Protein AF-A0A950EIY7-F1 (afdb_monomer)

Sequence (109 aa):
SSRTCPVCGERSKHARTYRCRRCGYVAPRDVVGCTNIRTIGIEGGLRPGCPVPNGIHFVHPSKYPGPKPGSPGDTGQVAPGFRTSPMGRTHVPPGPVGSIPSGREAAGL

Mean predicted aligned error: 17.78 Å

Secondary structure (DSSP, 8-state):
-TTB-TTT--B----SEEE-TTT--EEEHHHHHHHHHHHHHHHSS--TTPPPPS-------PPPSSPPPPP-S----PPPP------------PPPP------------

Radius of gyration: 25.12 Å; Cα contacts (8 Å, |Δi|>4): 86; chains: 1; bounding box: 56×62×34 Å

Foldseek 3Di:
DLQADQAARDGHDDDQWDADPPPRDIDGSVQSVVQQVVCCVVPV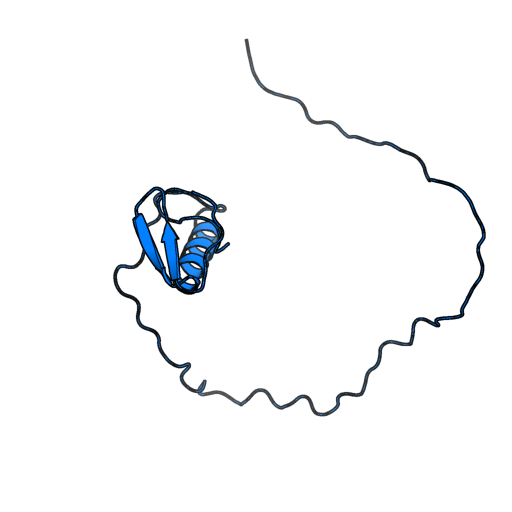HRDHRGDGDPDDDDDDDDDPPDPDPPDPDDPDDDDPDPDDDDDDDDDDDDDDDDDDDDDDDDDDD

pLDDT: mean 71.24, std 18.1, range [38.56, 91.88]

Structure (mmCIF, N/CA/C/O backbone):
data_AF-A0A950EIY7-F1
#
_entry.id   AF-A0A950EIY7-F1
#
loop_
_atom_site.group_PDB
_atom_site.id
_atom_site.type_symbol
_atom_site.label_atom_id
_atom_site.label_alt_id
_atom_site.label_comp_id
_atom_site.label_asym_id
_atom_site.label_entity_id
_atom_site.label_seq_id
_atom_site.pdbx_PDB_ins_code
_atom_site.Cartn_x
_atom_site.Cartn_y
_atom_site.Cartn_z
_atom_site.occupancy
_atom_site.B_iso_or_equiv
_atom_site.auth_seq_id
_atom_site.auth_comp_id
_atom_site.auth_asym_id
_atom_site.auth_atom_id
_atom_site.pdbx_PDB_model_num
ATOM 1 N N . SER A 1 1 ? 7.221 5.291 2.775 1.00 64.44 1 SER A N 1
ATOM 2 C CA . SER A 1 1 ? 5.923 4.905 2.180 1.00 64.44 1 SER A CA 1
ATOM 3 C C . SER A 1 1 ? 4.907 4.370 3.192 1.00 64.44 1 SER A C 1
ATOM 5 O O . SER A 1 1 ? 3.774 4.808 3.147 1.00 64.44 1 SER A O 1
ATOM 7 N N . SER A 1 2 ? 5.251 3.507 4.161 1.00 74.69 2 SER A N 1
ATOM 8 C CA . SER A 1 2 ? 4.274 2.840 5.065 1.00 74.69 2 SER A CA 1
ATOM 9 C C . SER A 1 2 ? 3.660 3.676 6.211 1.00 74.69 2 SER A C 1
ATOM 11 O O . SER A 1 2 ? 3.057 3.118 7.124 1.00 74.69 2 SER A O 1
ATOM 13 N N . ARG A 1 3 ? 3.838 5.004 6.206 1.00 83.75 3 ARG A N 1
ATOM 14 C CA . ARG A 1 3 ? 3.232 5.924 7.195 1.00 83.75 3 ARG A CA 1
ATOM 15 C C . ARG A 1 3 ? 1.923 6.541 6.697 1.00 83.75 3 ARG A C 1
ATOM 17 O O . ARG A 1 3 ? 1.151 7.041 7.504 1.00 83.75 3 ARG A O 1
ATOM 24 N N . THR A 1 4 ? 1.690 6.518 5.386 1.00 89.25 4 THR A N 1
ATOM 25 C CA . THR A 1 4 ? 0.532 7.145 4.740 1.00 89.25 4 THR A CA 1
ATOM 26 C C . THR A 1 4 ? -0.591 6.130 4.570 1.00 89.25 4 THR A C 1
ATOM 28 O O . THR A 1 4 ? -0.343 5.021 4.096 1.00 89.25 4 THR A O 1
ATOM 31 N N . CYS A 1 5 ? -1.813 6.501 4.938 1.00 88.81 5 CYS A N 1
ATOM 32 C CA . CYS A 1 5 ? -2.995 5.687 4.693 1.00 88.81 5 CYS A CA 1
ATOM 33 C C . CYS A 1 5 ? -3.304 5.641 3.188 1.00 88.81 5 CYS A C 1
ATOM 35 O O . CYS A 1 5 ? -3.460 6.711 2.601 1.00 88.81 5 CYS A O 1
ATOM 37 N N . PRO A 1 6 ? -3.463 4.455 2.573 1.00 87.31 6 PRO A N 1
ATOM 38 C CA . PRO A 1 6 ? -3.844 4.357 1.162 1.00 87.31 6 PRO A CA 1
ATOM 39 C C . PRO A 1 6 ? -5.289 4.823 0.915 1.00 87.31 6 PRO A C 1
ATOM 41 O O . PRO A 1 6 ? -5.625 5.269 -0.176 1.00 87.31 6 PRO A O 1
ATOM 44 N N . VAL A 1 7 ? -6.145 4.764 1.942 1.00 87.19 7 VAL A N 1
ATOM 45 C CA . VAL A 1 7 ? -7.569 5.109 1.831 1.00 87.19 7 VAL A CA 1
ATOM 46 C C . VAL A 1 7 ? -7.793 6.611 2.003 1.00 87.19 7 VAL A C 1
ATOM 48 O O . VAL A 1 7 ? -8.375 7.243 1.133 1.00 87.19 7 VAL A O 1
ATOM 51 N N . CYS A 1 8 ? -7.316 7.214 3.096 1.00 87.12 8 CYS A N 1
ATOM 52 C CA . CYS A 1 8 ? -7.615 8.619 3.413 1.00 87.12 8 CYS A CA 1
ATOM 53 C C . CYS A 1 8 ? -6.409 9.569 3.355 1.00 87.12 8 CYS A C 1
ATOM 55 O O . CYS A 1 8 ? -6.560 10.752 3.648 1.00 87.12 8 CYS A O 1
ATOM 57 N N . GLY A 1 9 ? -5.208 9.077 3.033 1.00 86.31 9 GLY A N 1
ATOM 58 C CA . GLY A 1 9 ? -3.995 9.900 2.937 1.00 86.31 9 GLY A CA 1
ATOM 59 C C . GLY A 1 9 ? -3.394 10.342 4.277 1.00 86.31 9 GLY A C 1
ATOM 60 O O . GLY A 1 9 ? -2.330 10.959 4.292 1.00 86.31 9 GLY A O 1
ATOM 61 N N . GLU A 1 10 ? -4.024 10.000 5.403 1.00 88.25 10 GLU A N 1
ATOM 62 C CA . GLU A 1 10 ? -3.550 10.371 6.739 1.00 88.25 10 GLU A CA 1
ATOM 63 C C . GLU A 1 10 ? -2.153 9.803 7.017 1.00 88.25 10 GLU A C 1
ATOM 65 O O . GLU A 1 10 ? -1.893 8.618 6.775 1.00 88.25 10 GLU A O 1
ATOM 70 N N . ARG A 1 11 ? -1.249 10.632 7.550 1.00 87.75 11 ARG A N 1
ATOM 71 C CA . ARG A 1 11 ? 0.111 10.208 7.900 1.00 87.75 11 ARG A CA 1
ATOM 72 C C . ARG A 1 11 ? 0.208 9.973 9.396 1.00 87.75 11 ARG A C 1
ATOM 74 O O . ARG A 1 11 ? 0.116 10.902 10.185 1.00 87.75 11 ARG A O 1
ATOM 81 N N . SER A 1 12 ? 0.471 8.735 9.795 1.00 82.88 12 SER A N 1
ATOM 82 C CA . SER A 1 12 ? 0.634 8.401 11.206 1.00 82.88 12 SER A CA 1
ATOM 83 C C . SER A 1 12 ? 1.674 7.298 11.422 1.00 82.88 12 SER A C 1
ATOM 85 O O . SER A 1 12 ? 2.070 6.566 10.507 1.00 82.88 12 SER A O 1
ATOM 87 N N . LYS A 1 13 ? 2.214 7.244 12.642 1.00 82.81 13 LYS A N 1
ATOM 88 C CA . LYS A 1 13 ? 3.212 6.254 13.055 1.00 82.81 13 LYS A CA 1
ATOM 89 C C . LYS A 1 13 ? 2.475 5.024 13.576 1.00 82.81 13 LYS A C 1
ATOM 91 O O . LYS A 1 13 ? 1.752 5.108 14.564 1.00 82.81 13 LYS A O 1
ATOM 96 N N . HIS A 1 14 ? 2.704 3.876 12.947 1.00 84.75 14 HIS A N 1
ATOM 97 C CA . HIS A 1 14 ? 2.060 2.618 13.325 1.00 84.75 14 HIS A CA 1
ATOM 98 C C . HIS A 1 14 ? 3.070 1.497 13.571 1.00 84.75 14 HIS A C 1
ATOM 100 O O . HIS A 1 14 ? 4.199 1.538 13.075 1.00 84.75 14 HIS A O 1
ATOM 106 N N . ALA A 1 15 ? 2.635 0.505 14.351 1.00 85.44 15 ALA A N 1
ATOM 107 C CA . ALA A 1 15 ? 3.358 -0.735 14.601 1.00 85.44 15 ALA A CA 1
ATOM 108 C C . ALA A 1 15 ? 3.217 -1.704 13.405 1.00 85.44 15 ALA A C 1
ATOM 110 O O . ALA A 1 15 ? 2.918 -1.294 12.283 1.00 85.44 15 ALA A O 1
ATOM 111 N N . ARG A 1 16 ? 3.454 -3.002 13.627 1.00 88.44 16 ARG A N 1
ATOM 112 C CA . ARG A 1 16 ? 3.374 -4.042 12.584 1.00 88.44 16 ARG A CA 1
ATOM 113 C C . ARG A 1 16 ? 1.976 -4.160 11.965 1.00 88.44 16 ARG A C 1
ATOM 115 O O . ARG A 1 16 ? 1.854 -4.391 10.766 1.00 88.44 16 ARG A O 1
ATOM 122 N N . THR A 1 17 ? 0.944 -3.921 12.768 1.00 89.00 17 THR A N 1
ATOM 123 C CA . THR A 1 17 ? -0.435 -3.746 12.307 1.00 89.00 17 THR A CA 1
ATOM 124 C C . THR A 1 17 ? -0.717 -2.257 12.153 1.00 89.00 17 THR A C 1
ATOM 126 O O . THR A 1 17 ? -0.680 -1.494 13.121 1.00 89.00 17 THR A O 1
ATOM 129 N N . TYR A 1 18 ? -0.990 -1.843 10.924 1.00 88.75 18 TYR A N 1
ATOM 130 C CA . TYR A 1 18 ? -1.436 -0.503 10.588 1.00 88.75 18 TYR A CA 1
ATOM 131 C C . TYR A 1 18 ? -2.914 -0.352 10.964 1.00 88.75 18 TYR A C 1
ATOM 133 O O . TYR A 1 18 ? -3.734 -1.203 10.622 1.00 88.75 18 TYR A O 1
ATOM 141 N N . ARG A 1 19 ? -3.255 0.731 11.667 1.00 89.81 19 ARG A N 1
ATOM 142 C CA . ARG A 1 19 ? -4.638 1.092 12.011 1.00 89.81 19 ARG A CA 1
ATOM 143 C C . ARG A 1 19 ? -4.831 2.583 11.791 1.00 89.81 19 ARG A C 1
ATOM 145 O O . ARG A 1 19 ? -4.284 3.391 12.545 1.00 89.81 19 ARG A O 1
ATOM 152 N N . CYS A 1 20 ? -5.605 2.955 10.779 1.00 89.12 20 CYS A N 1
ATOM 153 C CA . CYS A 1 20 ? -5.943 4.349 10.549 1.00 89.12 20 CYS A CA 1
ATOM 154 C C . CYS A 1 20 ? -6.992 4.806 11.565 1.00 89.12 20 CYS A C 1
ATOM 156 O O . CYS A 1 20 ? -8.094 4.269 11.598 1.00 89.12 20 CYS A O 1
ATOM 158 N N . ARG A 1 21 ? -6.690 5.845 12.348 1.00 88.75 21 ARG A N 1
ATOM 159 C CA . ARG A 1 21 ? -7.669 6.439 13.278 1.00 88.75 21 ARG A CA 1
ATOM 160 C C . ARG A 1 21 ? -8.751 7.262 12.576 1.00 88.75 21 ARG A C 1
ATOM 162 O O . ARG A 1 21 ? -9.792 7.501 13.164 1.00 88.75 21 ARG A O 1
ATOM 169 N N . ARG A 1 22 ? -8.495 7.695 11.337 1.00 89.69 22 ARG A N 1
ATOM 170 C CA . ARG A 1 22 ? -9.390 8.575 10.577 1.00 89.69 22 ARG A CA 1
ATOM 171 C C . ARG A 1 22 ? -10.443 7.812 9.777 1.00 89.69 22 ARG A C 1
ATOM 173 O O . ARG A 1 22 ? -11.604 8.178 9.823 1.00 89.69 22 ARG A O 1
ATOM 180 N N . CYS A 1 23 ? -10.043 6.773 9.041 1.00 88.31 23 CYS A N 1
ATOM 181 C CA . CYS A 1 23 ? -10.962 5.976 8.211 1.00 88.31 23 CYS A CA 1
ATOM 182 C C . CYS A 1 23 ? -11.201 4.553 8.737 1.00 88.31 23 CYS A C 1
ATOM 184 O O . CYS A 1 23 ? -11.894 3.778 8.092 1.00 88.31 23 CYS A O 1
ATOM 186 N N . GLY A 1 24 ? -10.588 4.171 9.861 1.00 86.94 24 GLY A N 1
ATOM 187 C CA . GLY A 1 24 ? -10.751 2.837 10.446 1.00 86.94 24 GLY A CA 1
ATOM 188 C C . GLY A 1 24 ? -10.033 1.707 9.703 1.00 86.94 24 GLY A C 1
ATOM 189 O O . GLY A 1 24 ? -10.090 0.570 10.154 1.00 86.94 24 GLY A O 1
ATOM 190 N N . TYR A 1 25 ? -9.327 1.986 8.602 1.00 87.56 25 TYR A N 1
ATOM 191 C CA . TYR A 1 25 ? -8.628 0.959 7.828 1.00 87.56 25 TYR A CA 1
ATOM 192 C C . TYR A 1 25 ? -7.584 0.206 8.666 1.00 87.56 25 T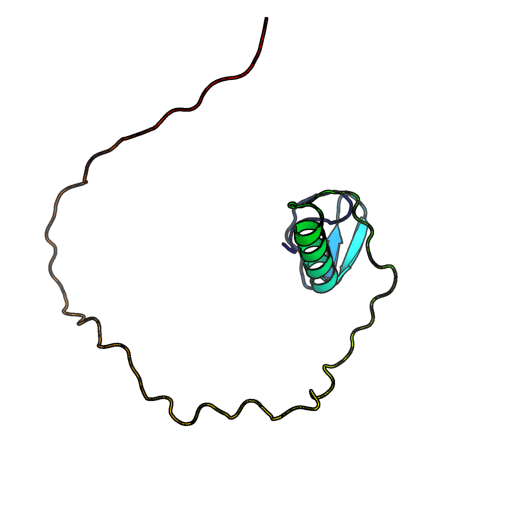YR A C 1
ATOM 194 O O . TYR A 1 25 ? -6.696 0.823 9.268 1.00 87.56 25 TYR A O 1
ATOM 202 N N . VAL A 1 26 ? -7.664 -1.128 8.663 1.00 89.38 26 VAL A N 1
ATOM 203 C CA . VAL A 1 26 ? -6.744 -2.019 9.379 1.00 89.38 26 VAL A CA 1
ATOM 204 C C . VAL A 1 26 ? -6.097 -2.983 8.398 1.00 89.38 26 VAL A C 1
ATOM 206 O O . VAL A 1 26 ? -6.784 -3.719 7.701 1.00 89.38 26 VAL A O 1
ATOM 209 N N . ALA A 1 27 ? -4.767 -3.004 8.372 1.00 88.81 27 ALA A N 1
ATOM 210 C CA . ALA A 1 27 ? -4.006 -3.947 7.561 1.00 88.81 27 ALA A CA 1
ATOM 211 C C . ALA A 1 27 ? -2.597 -4.153 8.134 1.00 88.81 27 ALA A C 1
ATOM 213 O O . ALA A 1 27 ? -2.112 -3.332 8.913 1.00 88.81 27 ALA A O 1
ATOM 214 N N . PRO A 1 28 ? -1.882 -5.216 7.749 1.00 90.56 28 PRO A N 1
ATOM 215 C CA . PRO A 1 28 ? -0.452 -5.332 7.996 1.00 90.56 28 PRO A CA 1
ATOM 216 C C . PRO A 1 28 ? 0.313 -4.167 7.357 1.00 90.56 28 PRO A C 1
ATOM 218 O O . PRO A 1 28 ? -0.009 -3.704 6.259 1.00 90.56 28 PRO A O 1
ATOM 221 N N . ARG A 1 29 ? 1.363 -3.697 8.032 1.00 90.00 29 ARG A N 1
ATOM 222 C CA . ARG A 1 29 ? 2.189 -2.579 7.556 1.00 90.00 29 ARG A CA 1
ATOM 223 C C . ARG A 1 29 ? 2.837 -2.860 6.197 1.00 90.00 29 ARG A C 1
ATOM 225 O O . ARG A 1 29 ? 3.017 -1.923 5.420 1.00 90.00 29 ARG A O 1
ATOM 232 N N . ASP A 1 30 ? 3.151 -4.120 5.915 1.00 88.75 30 ASP A N 1
ATOM 233 C CA . ASP A 1 30 ? 3.743 -4.544 4.645 1.00 88.75 30 ASP A CA 1
ATOM 234 C C . ASP A 1 30 ? 2.762 -4.335 3.489 1.00 88.75 30 ASP A C 1
ATOM 236 O O . ASP A 1 30 ? 3.117 -3.716 2.493 1.00 88.75 30 ASP A O 1
ATOM 240 N N . VAL A 1 31 ? 1.489 -4.704 3.677 1.00 89.00 31 VAL A N 1
ATOM 241 C CA . VAL A 1 31 ? 0.413 -4.481 2.696 1.00 89.00 31 VAL A CA 1
ATOM 242 C C . VAL A 1 31 ? 0.241 -2.992 2.399 1.00 89.00 31 VAL A C 1
ATOM 244 O O . VAL A 1 31 ? 0.153 -2.594 1.238 1.00 89.00 31 VAL A O 1
ATOM 247 N N . VAL A 1 32 ? 0.256 -2.143 3.432 1.00 90.00 32 VAL A N 1
ATOM 248 C CA . VAL A 1 32 ? 0.223 -0.679 3.262 1.00 90.00 32 VAL A CA 1
ATOM 249 C C . VAL A 1 32 ? 1.448 -0.178 2.498 1.00 90.00 32 VAL A C 1
ATOM 251 O O . VAL A 1 32 ? 1.324 0.656 1.605 1.00 90.00 32 VAL A O 1
ATOM 254 N N . GLY A 1 33 ? 2.635 -0.693 2.824 1.00 90.31 33 GLY A N 1
ATOM 255 C CA . GLY A 1 33 ? 3.874 -0.371 2.122 1.00 90.31 33 GLY A CA 1
ATOM 256 C C . GLY A 1 33 ? 3.814 -0.722 0.636 1.00 90.31 33 GLY A C 1
ATOM 257 O O . GLY A 1 33 ? 4.080 0.148 -0.191 1.00 90.31 33 GLY A O 1
ATOM 258 N N . CYS A 1 34 ? 3.419 -1.953 0.310 1.00 90.25 34 CYS A N 1
ATOM 259 C CA . CYS A 1 34 ? 3.272 -2.447 -1.058 1.00 90.25 34 CYS A CA 1
ATOM 260 C C . CYS A 1 34 ? 2.231 -1.652 -1.845 1.00 90.25 34 CYS A C 1
ATOM 262 O O . CYS A 1 34 ? 2.507 -1.243 -2.969 1.00 90.25 34 CYS A O 1
ATOM 264 N N . THR A 1 35 ? 1.069 -1.378 -1.244 1.00 89.75 35 THR A N 1
ATOM 265 C CA . THR A 1 35 ? 0.008 -0.584 -1.885 1.00 89.75 35 THR A CA 1
ATOM 266 C C . THR A 1 35 ? 0.525 0.809 -2.227 1.00 89.75 35 THR A C 1
ATOM 268 O O . THR A 1 35 ? 0.412 1.247 -3.362 1.00 89.75 35 THR A O 1
ATOM 271 N N . ASN A 1 36 ? 1.201 1.461 -1.283 1.00 90.12 36 ASN A N 1
ATOM 272 C CA . ASN A 1 36 ? 1.750 2.798 -1.482 1.00 90.12 36 ASN A CA 1
ATO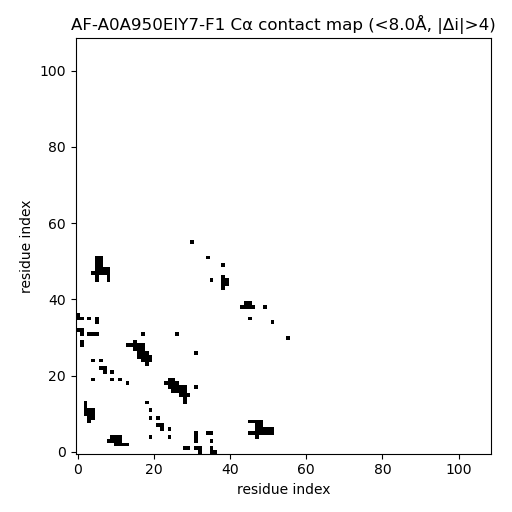M 273 C C . ASN A 1 36 ? 2.854 2.835 -2.549 1.00 90.12 36 ASN A C 1
ATOM 275 O O . ASN A 1 36 ? 2.914 3.782 -3.325 1.00 90.12 36 ASN A O 1
ATOM 279 N N . ILE A 1 37 ? 3.727 1.823 -2.601 1.00 91.88 37 ILE A N 1
ATOM 280 C CA . ILE A 1 37 ? 4.744 1.696 -3.660 1.00 91.88 37 ILE A CA 1
ATOM 281 C C . ILE A 1 37 ? 4.072 1.500 -5.022 1.00 91.88 37 ILE A C 1
ATOM 283 O O . ILE A 1 37 ? 4.438 2.178 -5.978 1.00 91.88 37 ILE A O 1
ATOM 287 N N . ARG A 1 38 ? 3.064 0.622 -5.100 1.00 89.69 38 ARG A N 1
ATOM 288 C CA . ARG A 1 38 ? 2.287 0.385 -6.321 1.00 89.69 38 ARG A CA 1
ATOM 289 C C . ARG A 1 38 ? 1.627 1.670 -6.815 1.00 89.69 38 ARG A C 1
ATOM 291 O O . ARG A 1 38 ? 1.767 1.994 -7.986 1.00 89.69 38 ARG A O 1
ATOM 298 N N . THR A 1 39 ? 0.952 2.405 -5.933 1.00 89.06 39 THR A N 1
ATOM 299 C CA . THR A 1 39 ? 0.308 3.679 -6.273 1.00 89.06 39 THR A CA 1
ATOM 300 C C . THR A 1 39 ? 1.318 4.680 -6.824 1.00 89.06 39 THR A C 1
ATOM 302 O O . THR A 1 39 ? 1.085 5.241 -7.883 1.00 89.06 39 THR A O 1
ATOM 305 N N . ILE A 1 40 ? 2.478 4.846 -6.177 1.00 90.25 40 ILE A N 1
ATOM 306 C CA . ILE A 1 40 ? 3.530 5.748 -6.676 1.00 90.25 40 ILE A CA 1
ATOM 307 C C . ILE A 1 40 ? 4.014 5.318 -8.067 1.00 90.25 40 ILE A C 1
ATOM 309 O O . ILE A 1 40 ? 4.208 6.170 -8.926 1.00 90.25 40 ILE A O 1
ATOM 313 N N . GLY A 1 41 ? 4.196 4.015 -8.297 1.00 89.62 41 GLY A N 1
ATOM 314 C CA . GLY A 1 41 ? 4.647 3.498 -9.590 1.00 89.62 41 GLY A CA 1
ATOM 315 C C . GLY A 1 41 ? 3.635 3.681 -10.725 1.00 89.62 41 GLY A C 1
ATOM 316 O O . GLY A 1 41 ? 4.045 3.857 -11.865 1.00 89.62 41 GLY A O 1
ATOM 317 N N . ILE A 1 42 ? 2.332 3.651 -10.426 1.00 89.19 42 ILE A N 1
ATOM 318 C CA . ILE A 1 42 ? 1.262 3.806 -11.426 1.00 89.19 42 ILE A CA 1
ATOM 319 C C . ILE A 1 42 ? 0.900 5.281 -11.635 1.00 89.19 42 ILE A C 1
ATOM 321 O O . ILE A 1 42 ? 0.720 5.723 -12.764 1.00 89.19 42 ILE A O 1
ATOM 325 N N . GLU A 1 43 ? 0.775 6.044 -10.552 1.00 87.56 43 GLU A N 1
ATOM 326 C CA . GLU A 1 43 ? 0.187 7.389 -10.554 1.00 87.56 43 GLU A CA 1
ATOM 327 C C . GLU A 1 43 ? 1.234 8.506 -10.405 1.00 87.56 43 GLU A C 1
ATOM 329 O O . GLU A 1 43 ? 0.890 9.685 -10.451 1.00 87.56 43 GLU A O 1
ATOM 334 N N . GLY A 1 44 ? 2.508 8.167 -10.182 1.00 87.38 44 GLY A N 1
ATOM 335 C CA . GLY A 1 44 ? 3.593 9.133 -9.972 1.00 87.38 44 GLY A CA 1
ATOM 336 C C . GLY A 1 44 ? 3.603 9.790 -8.585 1.00 87.38 44 GLY A C 1
ATOM 337 O O . GLY A 1 44 ? 4.448 10.638 -8.306 1.00 87.38 44 GLY A O 1
ATOM 338 N N . GLY A 1 45 ? 2.694 9.405 -7.685 1.00 85.38 45 GLY A N 1
ATOM 339 C CA . GLY A 1 45 ? 2.577 9.984 -6.347 1.00 85.38 45 GLY A CA 1
ATOM 340 C C . GLY A 1 45 ? 1.640 9.197 -5.434 1.00 85.38 45 GLY A C 1
ATOM 341 O O . GLY A 1 45 ? 1.012 8.233 -5.850 1.00 85.38 45 GLY A O 1
ATOM 342 N N . LEU A 1 46 ? 1.557 9.586 -4.158 1.00 83.00 46 LEU A N 1
ATOM 343 C CA . LEU A 1 46 ? 0.591 8.999 -3.224 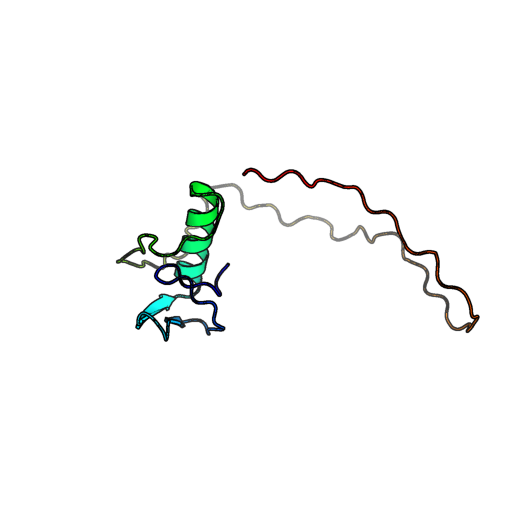1.00 83.00 46 LEU A CA 1
ATOM 344 C C . LEU A 1 46 ? -0.749 9.715 -3.354 1.00 83.00 46 LEU A C 1
ATOM 346 O O . LEU A 1 46 ? -0.853 10.872 -2.941 1.00 83.00 46 LEU A O 1
ATOM 350 N N . ARG A 1 47 ? -1.773 9.021 -3.852 1.00 80.38 47 ARG A N 1
ATOM 351 C CA . ARG A 1 47 ? -3.154 9.508 -3.824 1.00 80.38 47 ARG A CA 1
ATOM 352 C C . ARG A 1 47 ? -3.980 8.753 -2.778 1.00 80.38 47 ARG A C 1
ATOM 354 O O . ARG A 1 47 ? -3.775 7.558 -2.578 1.00 80.38 47 ARG A O 1
ATOM 361 N N . PRO A 1 48 ? -4.882 9.442 -2.062 1.00 81.88 48 PRO A N 1
ATOM 362 C CA . PRO A 1 48 ? -5.893 8.783 -1.248 1.00 81.88 48 PRO A CA 1
ATOM 363 C C . PRO A 1 48 ? -6.971 8.155 -2.144 1.00 81.88 48 PRO A C 1
ATOM 365 O O . PRO A 1 48 ? -7.186 8.596 -3.272 1.00 81.88 48 PRO A O 1
ATOM 368 N N . GLY A 1 49 ? -7.679 7.159 -1.618 1.00 81.44 49 GLY A N 1
ATOM 369 C CA . GLY A 1 49 ? -8.761 6.466 -2.320 1.00 81.44 49 GLY A CA 1
ATOM 370 C C . GLY A 1 49 ? -8.294 5.311 -3.204 1.00 81.44 49 GLY A C 1
ATOM 371 O O . GLY A 1 49 ? -9.070 4.825 -4.023 1.00 81.44 49 GLY A O 1
ATOM 372 N N . CYS A 1 50 ? -7.049 4.853 -3.051 1.00 76.12 50 CYS A N 1
ATOM 373 C CA . CYS A 1 50 ? -6.561 3.722 -3.829 1.00 76.12 50 CYS A CA 1
ATOM 374 C C . CYS A 1 50 ? -7.235 2.414 -3.386 1.00 76.12 50 CYS A C 1
ATOM 376 O O . CYS A 1 50 ? -7.401 2.182 -2.182 1.00 76.12 50 CYS A O 1
ATOM 378 N N . PRO A 1 51 ? -7.571 1.523 -4.336 1.00 75.31 51 PRO A N 1
ATOM 379 C CA . PRO A 1 51 ? -8.133 0.221 -4.016 1.00 75.31 51 PRO A CA 1
ATOM 380 C C . PRO A 1 51 ? -7.117 -0.611 -3.228 1.00 75.31 51 PRO A C 1
ATOM 382 O O . PRO A 1 51 ? -5.971 -0.800 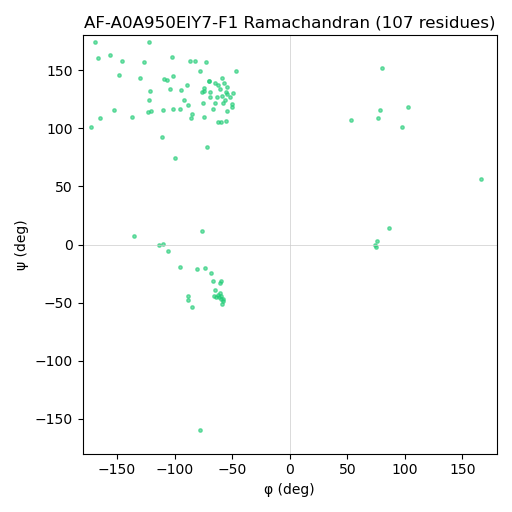-3.645 1.00 75.31 51 PRO A O 1
ATOM 385 N N . VAL A 1 52 ? -7.560 -1.115 -2.080 1.00 77.81 52 VAL A N 1
ATOM 386 C CA . VAL A 1 52 ? -6.780 -1.973 -1.184 1.00 77.81 52 VAL A CA 1
ATOM 387 C C . VAL A 1 52 ? -7.185 -3.438 -1.371 1.00 77.81 52 VAL A C 1
ATOM 389 O O . VAL A 1 52 ? -8.351 -3.718 -1.648 1.00 77.81 52 VAL A O 1
ATOM 392 N N . PRO A 1 53 ? -6.247 -4.391 -1.253 1.00 78.69 53 PRO A N 1
ATOM 393 C CA . PRO A 1 53 ? -6.567 -5.806 -1.391 1.00 78.69 53 PRO A CA 1
ATOM 394 C C . PRO A 1 53 ? -7.413 -6.298 -0.208 1.00 78.69 53 PRO A C 1
ATOM 396 O O . PRO A 1 53 ? -7.050 -6.094 0.949 1.00 78.69 53 PRO A O 1
ATOM 399 N N . ASN A 1 54 ? -8.512 -6.994 -0.511 1.00 77.00 54 ASN A N 1
ATOM 400 C CA . ASN A 1 54 ? -9.426 -7.555 0.495 1.00 77.00 54 ASN A CA 1
ATOM 401 C C . ASN A 1 54 ? -8.924 -8.877 1.102 1.00 77.00 54 ASN A C 1
ATOM 403 O O . ASN A 1 54 ? -9.352 -9.257 2.188 1.00 77.00 54 ASN A O 1
ATOM 407 N N . GLY A 1 55 ? -8.021 -9.579 0.411 1.00 80.75 55 GLY A N 1
ATOM 408 C CA . GLY A 1 55 ? -7.419 -10.835 0.857 1.00 80.75 55 GLY A CA 1
ATOM 409 C C . GLY A 1 55 ? -5.903 -10.709 0.940 1.00 80.75 55 GLY A C 1
ATOM 410 O O . GLY A 1 55 ? -5.266 -10.208 0.014 1.00 80.75 55 GLY 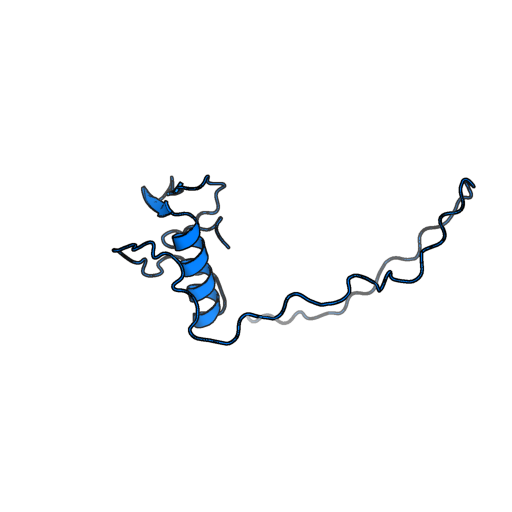A O 1
ATOM 411 N N . ILE A 1 56 ? -5.322 -11.151 2.055 1.00 82.88 56 ILE A N 1
ATOM 412 C CA . ILE A 1 56 ? -3.878 -11.098 2.296 1.00 82.88 56 ILE A CA 1
ATOM 413 C C . ILE A 1 56 ? -3.396 -12.517 2.580 1.00 82.88 56 ILE A C 1
ATOM 415 O O . ILE A 1 56 ? -3.733 -13.096 3.611 1.00 82.88 56 ILE A O 1
ATOM 419 N N . HIS A 1 57 ? -2.578 -13.056 1.680 1.00 85.31 57 HIS A N 1
ATOM 420 C CA . HIS A 1 57 ? -1.937 -14.356 1.848 1.00 85.31 57 HIS A CA 1
ATOM 421 C C . HIS A 1 57 ? -0.443 -14.150 2.074 1.00 85.31 57 HIS A C 1
ATOM 423 O O . HIS A 1 57 ? 0.269 -13.658 1.199 1.00 85.31 57 HIS A O 1
ATOM 429 N N . PHE A 1 58 ? 0.035 -14.523 3.258 1.00 82.12 58 PHE A N 1
ATOM 430 C CA . PHE A 1 58 ? 1.462 -14.546 3.550 1.00 82.12 58 PHE A CA 1
ATOM 431 C C . PHE A 1 58 ? 2.031 -15.875 3.084 1.00 82.12 58 PHE A C 1
ATOM 433 O O . PHE A 1 58 ? 1.747 -16.921 3.665 1.00 82.12 58 PHE A O 1
ATOM 440 N N . VAL A 1 59 ? 2.816 -15.825 2.015 1.00 82.75 59 VAL A N 1
ATOM 441 C CA . VAL A 1 59 ? 3.457 -17.006 1.445 1.00 82.75 59 VAL A CA 1
ATOM 442 C C . VAL A 1 59 ? 4.924 -16.991 1.840 1.00 82.75 59 VAL A C 1
ATOM 444 O O . VAL A 1 59 ? 5.597 -15.962 1.746 1.00 82.75 59 VAL A O 1
ATOM 447 N N . HIS A 1 60 ? 5.427 -18.134 2.290 1.00 80.50 60 HIS A N 1
ATOM 448 C CA . HIS A 1 60 ? 6.859 -18.309 2.486 1.00 80.50 60 HIS A CA 1
ATOM 449 C C . HIS A 1 60 ? 7.542 -18.231 1.117 1.00 80.50 60 HIS A C 1
ATOM 451 O O . HIS A 1 60 ? 7.008 -18.803 0.161 1.00 80.50 60 HIS A O 1
ATOM 457 N N . PRO A 1 61 ? 8.702 -17.561 0.992 1.00 77.81 61 PRO A N 1
ATOM 458 C CA . PRO A 1 61 ? 9.455 -17.581 -0.250 1.00 77.81 61 PRO A CA 1
ATOM 459 C C . PRO A 1 61 ? 9.719 -19.035 -0.641 1.00 77.81 61 PRO A C 1
ATOM 461 O O . PRO A 1 61 ? 10.410 -19.763 0.078 1.00 77.81 61 PRO A O 1
ATOM 464 N N . SER A 1 62 ? 9.154 -19.480 -1.762 1.00 77.81 62 SER A N 1
ATOM 465 C CA . SER A 1 62 ? 9.574 -20.746 -2.346 1.00 77.81 62 SER A CA 1
ATOM 466 C C . SER A 1 62 ? 11.040 -20.597 -2.730 1.00 77.81 62 SER A C 1
ATOM 468 O O . SER A 1 62 ? 11.430 -19.561 -3.276 1.00 77.81 62 SER A O 1
ATOM 470 N N . LYS A 1 63 ? 11.860 -21.614 -2.451 1.00 76.81 63 LYS A N 1
ATOM 471 C CA . LYS A 1 63 ? 13.251 -21.637 -2.919 1.00 76.81 63 LYS A CA 1
ATOM 472 C C . LYS A 1 63 ? 13.239 -21.340 -4.420 1.00 76.81 63 LYS A C 1
ATOM 474 O O . LYS A 1 63 ? 12.557 -22.046 -5.159 1.00 76.81 63 LYS A O 1
ATOM 479 N N . TYR A 1 64 ? 13.928 -20.280 -4.845 1.00 70.94 64 TYR A N 1
ATOM 480 C CA . TYR A 1 64 ? 14.027 -19.950 -6.264 1.00 70.94 64 TYR A CA 1
ATOM 481 C C . TYR A 1 64 ? 14.606 -21.178 -6.983 1.00 70.94 64 TYR A C 1
ATOM 483 O O . TYR A 1 64 ? 15.665 -21.657 -6.560 1.00 70.94 64 TYR A O 1
ATOM 491 N N . PRO A 1 65 ? 13.936 -21.725 -8.012 1.00 67.19 65 PRO A N 1
ATOM 492 C CA . PRO A 1 65 ? 14.530 -22.744 -8.859 1.00 67.19 65 PRO A CA 1
ATOM 493 C C . PRO A 1 65 ? 15.582 -22.044 -9.718 1.00 67.19 65 PRO A C 1
ATOM 495 O O . PRO A 1 65 ? 15.317 -21.557 -10.810 1.00 67.19 65 PRO A O 1
ATOM 498 N N . GLY A 1 66 ? 16.770 -21.888 -9.159 1.00 70.19 66 GLY A N 1
ATOM 499 C CA . GLY A 1 66 ? 17.872 -21.193 -9.791 1.00 70.19 66 GLY A CA 1
ATOM 500 C C . GLY A 1 66 ? 19.168 -21.478 -9.046 1.00 70.19 66 GLY A C 1
ATOM 501 O O . GLY A 1 66 ? 19.130 -21.915 -7.888 1.00 70.19 66 GLY A O 1
ATOM 502 N N . PRO A 1 67 ? 20.321 -21.258 -9.695 1.00 69.06 67 PRO A N 1
ATOM 503 C CA . PRO A 1 67 ? 21.606 -21.343 -9.025 1.00 69.06 67 PRO A CA 1
ATOM 504 C C . PRO A 1 67 ? 21.565 -20.464 -7.776 1.00 69.06 67 PRO A C 1
ATOM 506 O O . PRO A 1 67 ? 21.194 -19.290 -7.844 1.00 69.06 67 PRO A O 1
ATOM 509 N N . LYS A 1 68 ? 21.905 -21.038 -6.618 1.00 66.69 68 LYS A N 1
ATOM 510 C CA . LYS A 1 68 ? 22.081 -20.246 -5.398 1.00 66.69 68 LYS A CA 1
ATOM 511 C C . LYS A 1 68 ? 23.113 -19.161 -5.727 1.00 66.69 68 LYS A C 1
ATOM 513 O O . LYS A 1 68 ? 24.153 -19.527 -6.281 1.00 66.69 68 LYS A O 1
ATOM 518 N N . PRO A 1 69 ? 22.865 -17.875 -5.412 1.00 71.06 69 PRO A N 1
ATOM 519 C CA . PRO A 1 69 ? 23.924 -16.879 -5.453 1.00 71.06 69 PRO A CA 1
ATOM 520 C C . PRO A 1 69 ? 25.091 -17.454 -4.657 1.00 71.06 69 PRO A C 1
ATOM 522 O O . PRO A 1 69 ? 24.914 -17.816 -3.490 1.00 71.06 69 PRO A O 1
ATOM 525 N N . GLY A 1 70 ? 26.231 -17.663 -5.316 1.00 60.59 70 GLY A N 1
ATOM 526 C CA . GLY A 1 70 ? 27.421 -18.129 -4.624 1.00 60.59 70 GLY A CA 1
ATOM 527 C C . GLY A 1 70 ? 27.701 -17.162 -3.482 1.00 60.59 70 GLY A C 1
ATOM 528 O O . GLY A 1 70 ? 27.587 -15.947 -3.661 1.00 60.59 70 GLY A O 1
ATOM 529 N N . SER A 1 71 ? 28.021 -17.685 -2.301 1.00 62.22 71 SER A N 1
ATOM 530 C CA . SER A 1 71 ? 28.639 -16.863 -1.264 1.00 62.22 71 SER A CA 1
ATOM 531 C C . SER A 1 71 ? 29.808 -16.120 -1.916 1.00 62.22 71 SER A C 1
ATOM 533 O O . SER A 1 71 ? 30.587 -16.786 -2.604 1.00 62.22 71 SER A O 1
ATOM 535 N N . PRO A 1 72 ? 29.941 -14.791 -1.765 1.00 62.91 72 PRO A N 1
ATOM 536 C CA . PRO A 1 72 ? 31.135 -14.100 -2.221 1.00 62.91 72 PRO A CA 1
ATOM 537 C C . PRO A 1 72 ? 32.332 -14.771 -1.549 1.00 62.91 72 PRO A C 1
ATOM 539 O O . PRO A 1 72 ? 32.510 -14.679 -0.334 1.00 62.91 72 PRO A O 1
ATOM 542 N N . GLY A 1 73 ? 33.092 -15.541 -2.322 1.00 61.31 73 GLY A N 1
ATOM 543 C CA . GLY A 1 73 ? 34.415 -15.957 -1.910 1.00 61.31 73 GLY A CA 1
ATOM 544 C C . GLY A 1 73 ? 35.251 -14.692 -1.876 1.00 61.31 73 GLY A C 1
ATOM 545 O O . GLY A 1 73 ? 35.415 -14.066 -2.916 1.00 61.31 73 GLY A O 1
ATOM 546 N N . ASP A 1 74 ? 35.729 -14.353 -0.682 1.00 54.06 74 ASP A N 1
ATOM 547 C CA . ASP A 1 74 ? 36.659 -13.266 -0.369 1.00 54.06 74 ASP A CA 1
ATOM 548 C C . ASP A 1 74 ? 36.026 -11.952 0.136 1.00 54.06 74 ASP A C 1
ATOM 550 O O . ASP A 1 74 ? 35.510 -11.113 -0.602 1.00 54.06 74 ASP A O 1
ATOM 554 N N . THR A 1 75 ? 36.096 -11.771 1.459 1.00 60.69 75 THR A N 1
ATOM 555 C CA . THR A 1 75 ? 35.805 -10.508 2.156 1.00 60.69 75 THR A CA 1
ATOM 556 C C . THR A 1 75 ? 37.153 -9.853 2.458 1.00 60.69 75 THR A C 1
ATOM 558 O O . THR A 1 75 ? 37.646 -9.933 3.578 1.00 60.69 75 THR A O 1
ATOM 561 N N . GLY A 1 76 ? 37.796 -9.286 1.436 1.00 61.50 76 GLY A N 1
ATOM 562 C CA . GLY A 1 76 ? 39.202 -8.877 1.529 1.00 61.50 76 GLY A CA 1
ATOM 563 C C . GLY A 1 76 ? 39.558 -7.502 0.967 1.00 61.50 76 GLY A C 1
ATOM 564 O O . GLY A 1 76 ? 40.739 -7.185 0.902 1.00 61.50 76 GLY A O 1
ATOM 565 N N . GLN A 1 77 ? 38.597 -6.666 0.562 1.00 61.25 77 GLN A N 1
ATOM 566 C CA . GLN A 1 77 ? 38.896 -5.309 0.082 1.00 61.25 77 GLN A CA 1
ATOM 567 C C . GLN A 1 77 ? 38.382 -4.265 1.076 1.00 61.25 77 GLN A C 1
ATOM 569 O O . GLN A 1 77 ? 37.226 -3.845 1.042 1.00 61.25 77 GLN A O 1
ATOM 574 N N . VAL A 1 78 ? 39.264 -3.857 1.989 1.00 63.12 78 VAL A N 1
ATOM 575 C CA . VAL A 1 78 ? 39.098 -2.628 2.770 1.00 63.12 78 VAL A CA 1
ATOM 576 C C . VAL A 1 78 ? 39.395 -1.430 1.867 1.00 63.12 78 VAL A C 1
ATOM 578 O O . VAL A 1 78 ? 40.407 -1.408 1.168 1.00 63.12 78 VAL A O 1
ATOM 581 N N . ALA A 1 79 ? 38.528 -0.416 1.879 1.00 58.78 79 ALA A N 1
ATOM 582 C CA . ALA A 1 79 ? 38.869 0.883 1.303 1.00 58.78 79 ALA A CA 1
ATOM 583 C C . ALA A 1 79 ? 40.143 1.418 1.995 1.00 58.78 79 ALA A C 1
ATOM 585 O O . ALA A 1 79 ? 40.263 1.262 3.216 1.00 58.78 79 ALA A O 1
ATOM 586 N N . PRO A 1 80 ? 41.099 2.034 1.272 1.00 47.72 80 PRO A N 1
ATOM 587 C CA . PRO A 1 80 ? 42.308 2.563 1.889 1.00 47.72 80 PRO A CA 1
ATOM 588 C C . PRO A 1 80 ? 41.928 3.579 2.970 1.00 47.72 80 PRO A C 1
ATOM 590 O O . PRO A 1 80 ? 41.201 4.542 2.725 1.00 47.72 80 PRO A O 1
ATOM 593 N N . GLY A 1 81 ? 42.385 3.293 4.190 1.00 44.56 81 GLY A N 1
ATOM 594 C CA . GLY A 1 81 ? 41.975 3.969 5.411 1.00 44.56 81 GLY A CA 1
ATOM 595 C C . GLY A 1 81 ? 42.139 5.485 5.352 1.00 44.56 81 GLY A C 1
ATOM 596 O O . GLY A 1 81 ? 43.216 6.010 5.062 1.00 44.56 81 GLY A O 1
ATOM 597 N N . PHE A 1 82 ? 41.064 6.183 5.715 1.00 47.34 82 PHE A N 1
ATOM 598 C CA . PHE A 1 82 ? 41.118 7.569 6.153 1.00 47.34 82 PHE A CA 1
ATOM 599 C C . PHE A 1 82 ? 41.964 7.610 7.430 1.00 47.34 82 PHE A C 1
ATOM 601 O O . PHE A 1 82 ? 41.542 7.135 8.485 1.00 47.34 82 PHE A O 1
ATOM 608 N N . ARG A 1 83 ? 43.200 8.105 7.310 1.00 49.72 83 ARG A N 1
ATOM 609 C CA . ARG A 1 83 ? 44.126 8.263 8.433 1.00 49.72 83 ARG A CA 1
ATOM 610 C C . ARG A 1 83 ? 43.493 9.195 9.464 1.00 49.72 83 ARG A C 1
ATOM 612 O O . ARG A 1 83 ? 43.461 10.406 9.275 1.00 49.72 83 ARG A O 1
ATOM 619 N N . THR A 1 84 ? 43.014 8.639 10.568 1.00 45.38 84 THR A N 1
ATOM 620 C CA . THR A 1 84 ? 42.765 9.411 11.782 1.00 45.38 84 THR A CA 1
ATOM 621 C C . THR A 1 84 ? 44.109 9.716 12.432 1.00 45.38 84 THR A C 1
ATOM 623 O O . THR A 1 84 ? 44.739 8.809 12.974 1.00 45.38 84 THR A O 1
ATOM 626 N N . SER A 1 85 ? 44.533 10.981 12.401 1.00 40.09 85 SER A N 1
ATOM 627 C CA . SER A 1 85 ? 45.499 11.508 13.370 1.00 40.09 85 SER A CA 1
ATOM 628 C C . SER A 1 85 ? 44.800 12.482 14.328 1.00 40.09 85 SER A C 1
ATOM 630 O O . SER A 1 85 ? 43.893 13.203 13.903 1.00 40.09 85 SER A O 1
ATOM 632 N N . PRO A 1 86 ? 45.174 12.476 15.621 1.00 48.75 86 PRO A N 1
ATOM 633 C CA . PRO A 1 86 ? 44.437 13.134 16.694 1.00 48.75 86 PRO A CA 1
ATOM 634 C C . PRO A 1 86 ? 44.817 14.611 16.878 1.00 48.75 86 PRO A C 1
ATOM 636 O O . PRO A 1 86 ? 45.922 15.026 16.556 1.00 48.75 86 PRO A O 1
ATOM 639 N N . MET A 1 87 ? 43.884 15.349 17.490 1.00 40.91 87 MET A N 1
ATOM 640 C CA . MET A 1 87 ? 44.046 16.604 18.244 1.00 40.91 87 MET A CA 1
ATOM 641 C C . MET A 1 87 ? 44.784 17.778 17.573 1.00 40.91 87 MET A C 1
ATOM 643 O O . MET A 1 87 ? 46.005 17.864 17.563 1.00 40.91 87 MET A O 1
ATOM 647 N N . GLY A 1 88 ? 44.009 18.797 17.197 1.00 38.56 88 GLY A N 1
ATOM 648 C CA . GLY A 1 88 ? 44.506 20.159 17.003 1.00 38.56 88 GLY A CA 1
ATOM 649 C C . GLY A 1 88 ? 43.355 21.128 16.758 1.00 38.56 88 GLY A C 1
ATOM 650 O O . GLY A 1 88 ? 42.799 21.163 15.668 1.00 38.56 88 GLY A O 1
ATOM 651 N N . ARG A 1 89 ? 42.954 21.889 17.785 1.00 51.19 89 ARG A N 1
ATOM 652 C CA . ARG A 1 89 ? 42.065 23.047 17.621 1.00 51.19 89 ARG A CA 1
ATOM 653 C C . ARG A 1 89 ? 42.789 24.103 16.786 1.00 51.19 89 ARG A C 1
ATOM 655 O O . ARG A 1 89 ? 43.792 24.635 17.248 1.00 51.19 89 ARG A O 1
ATOM 662 N N . THR A 1 90 ? 42.202 24.491 15.663 1.00 41.00 90 THR A N 1
ATOM 663 C CA . THR A 1 90 ? 42.430 25.798 15.037 1.00 41.00 90 THR A CA 1
ATOM 664 C C . THR A 1 90 ? 41.161 26.242 14.312 1.00 41.00 90 THR A C 1
ATOM 666 O O . THR A 1 90 ? 40.351 25.438 13.864 1.00 41.00 90 THR A O 1
ATOM 669 N N . HIS A 1 91 ? 40.948 27.548 14.339 1.00 43.72 91 HIS A N 1
ATOM 670 C CA . HIS A 1 91 ? 39.698 28.279 14.158 1.00 43.72 91 HIS A CA 1
ATOM 671 C C . HIS A 1 91 ? 39.608 28.897 12.736 1.00 43.72 91 HIS A C 1
ATOM 673 O O . HIS A 1 91 ? 40.652 29.157 12.144 1.00 43.72 91 HIS A O 1
ATOM 679 N N . VAL A 1 92 ? 38.375 29.258 12.309 1.00 47.56 92 VAL A N 1
ATOM 680 C CA . VAL A 1 92 ? 37.961 30.221 11.231 1.00 47.56 92 VAL A CA 1
ATOM 681 C C . VAL A 1 92 ? 38.000 29.736 9.762 1.00 47.56 92 VAL A C 1
ATOM 683 O O . VAL A 1 92 ? 38.900 28.966 9.445 1.00 47.56 92 VAL A O 1
ATOM 686 N N . PRO A 1 93 ? 37.170 30.248 8.802 1.00 53.22 93 PRO A N 1
ATOM 687 C CA . PRO A 1 93 ? 35.879 30.996 8.815 1.00 53.22 93 PRO A CA 1
ATOM 688 C C . PRO A 1 93 ? 34.716 30.316 8.025 1.00 53.22 93 PRO A C 1
ATOM 690 O O . PRO A 1 93 ? 34.942 29.346 7.302 1.00 53.22 93 PRO A O 1
ATOM 693 N N . PRO A 1 94 ? 33.474 30.860 8.078 1.00 55.78 94 PRO A N 1
ATOM 694 C CA . PRO A 1 94 ? 32.364 30.456 7.205 1.00 55.78 94 PRO A CA 1
ATOM 695 C C . PRO A 1 94 ? 32.509 30.993 5.766 1.00 55.78 94 PRO A C 1
ATOM 697 O O .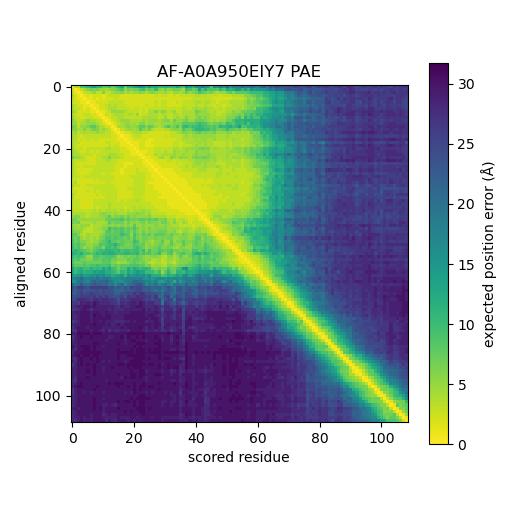 PRO A 1 94 ? 32.797 32.171 5.558 1.00 55.78 94 PRO A O 1
ATOM 700 N N . GLY A 1 95 ? 32.273 30.127 4.774 1.00 41.94 95 GLY A N 1
ATOM 701 C CA . GLY A 1 95 ? 32.187 30.485 3.351 1.00 41.94 95 GLY A CA 1
ATOM 702 C C . GLY A 1 95 ? 30.806 31.038 2.946 1.00 41.94 95 GLY A C 1
ATOM 703 O O . 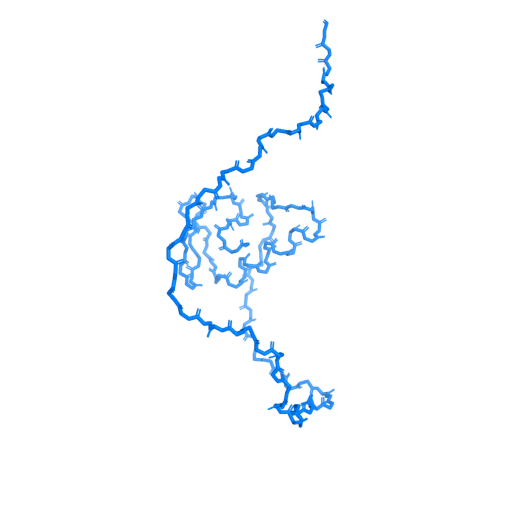GLY A 1 95 ? 29.825 30.798 3.653 1.00 41.94 95 GLY A O 1
ATOM 704 N N . PRO A 1 96 ? 30.724 31.798 1.837 1.00 50.72 96 PRO A N 1
ATOM 705 C CA . PRO A 1 96 ? 29.677 32.790 1.603 1.00 50.72 96 PRO A CA 1
ATOM 706 C C . PRO A 1 96 ? 28.323 32.229 1.151 1.00 50.72 96 PRO A C 1
ATOM 708 O O . PRO A 1 96 ? 28.211 31.225 0.450 1.00 50.72 96 PRO A O 1
ATOM 711 N N . VAL A 1 97 ? 27.292 32.970 1.553 1.00 51.59 97 VAL A N 1
ATOM 712 C CA . VAL A 1 97 ? 25.881 32.849 1.185 1.00 51.59 97 VAL A CA 1
ATOM 713 C C . VAL A 1 97 ? 25.616 33.250 -0.270 1.00 51.59 97 VAL A C 1
ATOM 715 O O . VAL A 1 97 ? 26.087 34.283 -0.732 1.00 51.59 97 VAL A O 1
ATOM 718 N N . GLY A 1 98 ? 24.724 32.497 -0.917 1.00 40.31 98 GLY A N 1
ATOM 719 C CA . GLY A 1 98 ? 23.816 33.026 -1.935 1.00 40.31 98 GLY A CA 1
ATOM 720 C C . GLY A 1 98 ? 24.180 32.736 -3.388 1.00 40.31 98 GLY A C 1
ATOM 721 O O . GLY A 1 98 ? 25.178 33.227 -3.899 1.00 40.31 98 GLY A O 1
ATOM 722 N N . SER A 1 99 ? 23.286 32.016 -4.074 1.00 44.38 99 SER A N 1
ATOM 723 C CA . SER A 1 99 ? 22.868 32.300 -5.456 1.00 44.38 99 SER A CA 1
ATOM 724 C C . SER A 1 99 ? 21.582 31.523 -5.774 1.00 44.38 99 SER A C 1
ATOM 726 O O . SER A 1 99 ? 21.589 30.299 -5.877 1.00 44.38 99 SER A O 1
ATOM 728 N N . ILE A 1 100 ? 20.471 32.256 -5.885 1.00 55.03 100 ILE A N 1
ATOM 729 C CA . ILE A 1 100 ? 19.164 31.805 -6.388 1.00 55.03 100 ILE A CA 1
ATOM 730 C C . ILE A 1 100 ? 19.137 32.025 -7.910 1.00 55.03 100 ILE A C 1
ATOM 732 O O . ILE A 1 100 ? 19.498 33.115 -8.349 1.00 55.03 100 ILE A O 1
ATOM 736 N N . PRO A 1 101 ? 18.617 31.073 -8.703 1.00 46.53 101 PRO A N 1
ATOM 737 C CA . PRO A 1 101 ? 17.816 31.417 -9.885 1.00 46.53 101 PRO A CA 1
ATOM 738 C C . PRO A 1 101 ? 16.406 30.800 -9.754 1.00 46.53 101 PRO A C 1
ATOM 740 O O . PRO A 1 101 ? 16.265 29.618 -9.466 1.00 46.53 101 PRO A O 1
ATOM 743 N N . SER A 1 102 ? 15.337 31.596 -9.654 1.00 46.34 102 SER A N 1
ATOM 744 C CA . SER A 1 102 ? 14.617 32.360 -10.694 1.00 46.34 102 SER A CA 1
ATOM 745 C C . SER A 1 102 ? 13.686 31.475 -11.537 1.00 46.34 102 SER A C 1
ATOM 747 O O . SER A 1 102 ? 14.138 30.566 -12.224 1.00 46.34 102 SER A O 1
ATOM 749 N N . GLY A 1 103 ? 12.377 31.741 -11.446 1.00 42.38 103 GLY A N 1
ATOM 750 C CA . GLY A 1 103 ? 11.322 31.008 -12.154 1.00 42.38 103 GLY A CA 1
ATOM 751 C C . GLY A 1 103 ? 9.919 31.305 -11.615 1.00 42.38 103 GLY A C 1
ATOM 752 O O . GLY A 1 103 ? 9.220 30.403 -11.165 1.00 42.38 103 GLY A O 1
ATOM 753 N N . ARG A 1 104 ? 9.522 32.583 -11.596 1.00 52.25 104 ARG A N 1
ATOM 754 C CA . ARG A 1 104 ? 8.113 32.995 -11.518 1.00 52.25 104 ARG A CA 1
ATOM 755 C C . ARG A 1 104 ? 7.623 33.155 -12.947 1.00 52.25 104 ARG A C 1
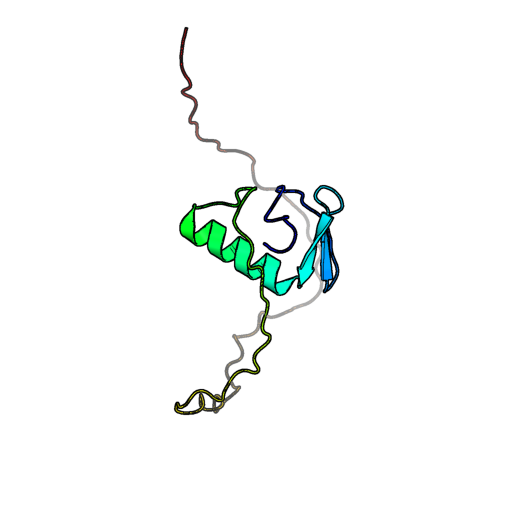ATOM 757 O O . ARG A 1 104 ? 8.215 33.991 -13.606 1.00 52.25 104 ARG A O 1
ATOM 764 N N . GLU A 1 105 ? 6.553 32.465 -13.335 1.00 45.00 105 GLU A N 1
ATOM 765 C CA . GLU A 1 105 ? 5.438 33.026 -14.118 1.00 45.00 105 GLU A CA 1
ATOM 766 C C . GLU A 1 105 ? 4.168 32.224 -13.782 1.00 45.00 105 GLU A C 1
ATOM 768 O O . GLU A 1 105 ? 4.096 31.015 -13.996 1.00 45.00 105 GLU A O 1
ATOM 773 N N . ALA A 1 106 ? 3.186 32.899 -13.183 1.00 39.69 106 ALA A N 1
ATOM 774 C CA . ALA A 1 106 ? 1.822 32.421 -12.997 1.00 39.69 106 ALA A CA 1
ATOM 775 C C . ALA A 1 106 ? 0.868 33.515 -13.492 1.00 39.69 106 ALA A C 1
ATOM 777 O O . ALA A 1 106 ? 1.148 34.704 -13.355 1.00 39.69 106 ALA A O 1
ATOM 778 N N . ALA A 1 107 ? -0.218 33.045 -14.093 1.00 40.31 107 ALA A N 1
ATOM 779 C CA . ALA A 1 107 ? -1.266 33.734 -14.829 1.00 40.31 107 ALA A CA 1
ATOM 780 C C . ALA A 1 107 ? -1.870 35.007 -14.202 1.00 40.31 107 ALA A C 1
ATOM 782 O O . ALA A 1 107 ? -2.066 35.081 -12.994 1.00 40.31 107 ALA A O 1
ATOM 783 N N . GLY A 1 108 ? -2.300 35.906 -15.097 1.00 39.72 108 GLY A N 1
ATOM 784 C CA . GLY A 1 108 ? -3.708 36.301 -15.241 1.00 39.72 108 GLY A CA 1
ATOM 785 C C . GLY A 1 108 ? -4.297 37.260 -14.208 1.00 39.72 108 GLY A C 1
ATOM 786 O O . GLY A 1 108 ? -4.609 36.852 -13.094 1.00 39.72 108 GLY A O 1
ATOM 787 N N . LEU A 1 109 ? -4.556 38.497 -14.638 1.00 39.62 109 LEU A N 1
ATOM 788 C CA . LEU A 1 109 ? -5.888 39.089 -14.873 1.00 39.62 109 LEU A CA 1
ATOM 789 C C . LEU A 1 109 ? -5.725 40.548 -15.313 1.00 39.62 109 LEU A C 1
ATOM 791 O O . LEU A 1 109 ? -4.891 41.252 -14.703 1.00 39.62 109 LEU A O 1
#

Solvent-accessible surface area (backbone atoms only — not comparable to full-atom values): 7795 Å² total; per-residue (Å²): 103,62,42,43,37,49,55,77,47,52,74,52,92,64,61,71,60,30,67,41,89,86,79,65,52,71,46,50,30,64,60,43,27,52,51,41,51,50,40,28,74,76,70,76,39,88,59,55,64,49,91,72,82,93,73,86,82,90,72,77,84,70,80,71,95,59,84,72,81,72,76,79,84,75,94,76,83,75,76,86,73,82,81,84,77,83,89,79,96,80,82,90,82,88,82,86,85,88,86,87,85,89,86,86,87,81,83,89,135